Protein AF-A0AA35ZNA7-F1 (afdb_monomer)

Structure (mmCIF, N/CA/C/O backbone):
data_AF-A0AA35ZNA7-F1
#
_entry.id   AF-A0AA35ZNA7-F1
#
loop_
_atom_site.group_PDB
_atom_site.id
_atom_site.type_symbol
_atom_site.label_atom_id
_atom_site.label_alt_id
_atom_site.label_comp_id
_atom_site.label_asym_id
_atom_site.label_entity_id
_atom_site.label_seq_id
_atom_site.pdbx_PDB_ins_code
_atom_site.Cartn_x
_atom_site.Cartn_y
_atom_site.Cartn_z
_atom_site.occupancy
_atom_site.B_iso_or_equiv
_atom_site.auth_seq_id
_atom_site.auth_comp_id
_atom_site.auth_asym_id
_atom_site.auth_atom_id
_atom_site.pdbx_PDB_model_num
ATOM 1 N N . MET A 1 1 ? 88.184 38.343 -4.353 1.00 52.66 1 MET A N 1
ATOM 2 C CA . MET A 1 1 ? 88.025 37.462 -3.177 1.00 52.66 1 MET A CA 1
ATOM 3 C C . MET A 1 1 ? 86.552 37.446 -2.808 1.00 52.66 1 MET A C 1
ATOM 5 O O . MET A 1 1 ? 86.049 38.472 -2.374 1.00 52.66 1 MET A O 1
ATOM 9 N N . LEU A 1 2 ? 85.840 36.351 -3.083 1.00 56.19 2 LEU A N 1
ATOM 10 C CA . LEU A 1 2 ? 84.440 36.208 -2.670 1.00 56.19 2 LEU A CA 1
ATOM 11 C C . LEU A 1 2 ? 84.411 35.987 -1.157 1.00 56.19 2 LEU A C 1
ATOM 13 O O . LEU A 1 2 ? 85.137 35.138 -0.642 1.00 56.19 2 LEU A O 1
ATOM 17 N N . THR A 1 3 ? 83.635 36.800 -0.446 1.00 65.44 3 THR A N 1
ATOM 18 C CA . THR A 1 3 ? 83.503 36.691 1.007 1.00 65.44 3 THR A CA 1
ATOM 19 C C . THR A 1 3 ? 82.814 35.371 1.360 1.00 65.44 3 THR A C 1
ATOM 21 O O . THR A 1 3 ? 81.886 34.957 0.664 1.00 65.44 3 THR A O 1
ATOM 24 N N . PRO A 1 4 ? 83.208 34.695 2.450 1.00 67.56 4 PRO A N 1
ATOM 25 C CA . PRO A 1 4 ? 82.634 33.399 2.822 1.00 67.56 4 PRO A CA 1
ATOM 26 C C . PRO A 1 4 ? 81.105 33.451 2.997 1.00 67.56 4 PRO A C 1
ATOM 28 O O . PRO A 1 4 ? 80.423 32.460 2.757 1.00 67.56 4 PRO A O 1
ATOM 31 N N . SER A 1 5 ? 80.542 34.622 3.316 1.00 68.31 5 SER A N 1
ATOM 32 C CA . SER A 1 5 ? 79.097 34.835 3.436 1.00 68.31 5 SER A CA 1
ATOM 33 C C . SER A 1 5 ? 78.327 34.731 2.113 1.00 68.31 5 SER A C 1
ATOM 35 O O . SER A 1 5 ? 77.195 34.257 2.124 1.00 68.31 5 SER A O 1
ATOM 37 N N . THR A 1 6 ? 78.914 35.113 0.972 1.00 69.62 6 THR A N 1
ATOM 38 C CA . THR A 1 6 ? 78.235 35.038 -0.342 1.00 69.62 6 THR A CA 1
ATOM 39 C C . THR A 1 6 ? 78.225 33.628 -0.931 1.00 69.62 6 THR A C 1
ATOM 41 O O . THR A 1 6 ? 77.343 33.283 -1.713 1.00 69.62 6 THR A O 1
ATOM 44 N N . ILE A 1 7 ? 79.174 32.778 -0.540 1.00 71.94 7 ILE A N 1
ATOM 45 C CA . ILE A 1 7 ? 79.206 31.371 -0.960 1.00 71.94 7 ILE A CA 1
ATOM 46 C C . ILE A 1 7 ? 78.109 30.582 -0.235 1.00 71.94 7 ILE A C 1
ATOM 48 O O . ILE A 1 7 ? 77.396 29.798 -0.858 1.00 71.94 7 ILE A O 1
ATOM 52 N N . VAL A 1 8 ? 77.919 30.842 1.062 1.00 75.81 8 VAL A N 1
ATOM 53 C CA . VAL A 1 8 ? 76.901 30.168 1.882 1.00 75.81 8 VAL A CA 1
ATOM 54 C C . VAL A 1 8 ? 75.483 30.519 1.422 1.00 75.81 8 VAL A C 1
ATOM 56 O O . VAL A 1 8 ? 74.643 29.628 1.317 1.00 75.81 8 VAL A O 1
ATOM 59 N N . THR A 1 9 ? 75.206 31.782 1.085 1.00 74.25 9 THR A N 1
ATOM 60 C CA . THR A 1 9 ? 73.870 32.194 0.617 1.00 74.25 9 THR A CA 1
ATOM 61 C C . THR A 1 9 ? 73.522 31.614 -0.751 1.00 74.25 9 THR A C 1
ATOM 63 O O . THR A 1 9 ? 72.405 31.136 -0.941 1.00 74.25 9 THR A O 1
ATOM 66 N N . ASN A 1 10 ? 74.472 31.579 -1.689 1.00 75.31 10 ASN A N 1
ATOM 67 C CA . ASN A 1 10 ? 74.260 30.966 -3.002 1.00 75.31 10 ASN A CA 1
ATOM 68 C C . ASN A 1 10 ? 74.033 29.451 -2.901 1.00 75.31 10 ASN A C 1
ATOM 70 O O . ASN A 1 10 ? 73.161 28.911 -3.583 1.00 75.31 10 ASN A O 1
ATOM 74 N N . LEU A 1 11 ? 74.763 28.772 -2.010 1.00 77.88 11 LEU A N 1
ATOM 75 C CA . LEU A 1 11 ? 74.581 27.342 -1.767 1.00 77.88 11 LEU A CA 1
ATOM 76 C C . LEU A 1 11 ? 73.218 27.045 -1.119 1.00 77.88 11 LEU A C 1
ATOM 78 O O . LEU A 1 11 ? 72.547 26.093 -1.513 1.00 77.88 11 LEU A O 1
ATOM 82 N N . LEU A 1 12 ? 72.775 27.890 -0.183 1.00 80.44 12 LEU A N 1
ATOM 83 C CA . LEU A 1 12 ? 71.464 27.772 0.457 1.00 80.44 12 LEU A CA 1
ATOM 84 C C . LEU A 1 12 ? 70.315 28.012 -0.539 1.00 80.44 12 LEU A C 1
ATOM 86 O O . LEU A 1 12 ? 69.335 27.270 -0.531 1.00 80.44 12 LEU A O 1
ATOM 90 N N . CYS A 1 13 ? 70.454 28.991 -1.439 1.00 74.50 13 CYS A N 1
ATOM 91 C CA . CYS A 1 13 ? 69.483 29.248 -2.507 1.00 74.50 13 CYS A CA 1
ATOM 92 C C . CYS A 1 13 ? 69.361 28.068 -3.481 1.00 74.50 13 CYS A C 1
ATOM 94 O O . CYS A 1 13 ? 68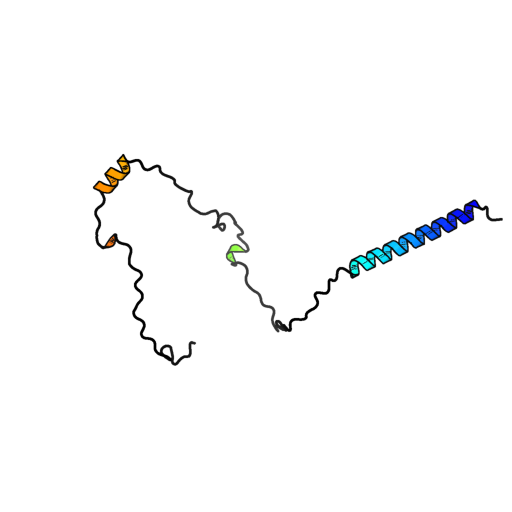.250 27.681 -3.841 1.00 74.50 13 CYS A O 1
ATOM 96 N N . LEU A 1 14 ? 70.486 27.461 -3.877 1.00 77.06 14 LEU A N 1
ATOM 97 C CA . LEU A 1 14 ? 70.486 26.273 -4.736 1.00 77.06 14 LEU A CA 1
ATOM 98 C C . LEU A 1 14 ? 69.839 25.068 -4.044 1.00 77.06 14 LEU A C 1
ATOM 100 O O . LEU A 1 14 ? 69.050 24.359 -4.668 1.00 77.06 14 LEU A O 1
ATOM 104 N N . PHE A 1 15 ? 70.101 24.872 -2.749 1.00 80.44 15 PHE A N 1
ATOM 105 C CA . PHE A 1 15 ? 69.446 23.828 -1.958 1.00 80.44 15 PHE A CA 1
ATOM 106 C C . PHE A 1 15 ? 67.935 24.043 -1.853 1.00 80.44 15 PHE A C 1
ATOM 108 O O . PHE A 1 15 ? 67.165 23.098 -2.023 1.00 80.44 15 PHE A O 1
ATOM 115 N N . PHE A 1 16 ? 67.495 25.281 -1.622 1.00 79.31 16 PHE A N 1
ATOM 116 C CA . PHE A 1 16 ? 66.074 25.603 -1.523 1.00 79.31 16 PHE A CA 1
ATOM 117 C C . PHE A 1 16 ? 65.354 25.415 -2.867 1.00 79.31 16 PHE A C 1
ATOM 119 O O . PHE A 1 16 ? 64.265 24.842 -2.911 1.00 79.31 16 PHE A O 1
ATOM 126 N N . ALA A 1 17 ? 65.985 25.810 -3.978 1.00 76.19 17 ALA A N 1
ATOM 127 C CA . ALA A 1 17 ? 65.460 25.582 -5.324 1.00 76.19 17 ALA A CA 1
ATOM 128 C C . ALA A 1 17 ? 65.370 24.081 -5.667 1.00 76.19 17 ALA A C 1
ATOM 130 O O . ALA A 1 17 ? 64.360 23.626 -6.210 1.00 76.19 17 ALA A O 1
ATOM 131 N N . ALA A 1 18 ? 66.385 23.293 -5.298 1.00 77.81 18 ALA A N 1
ATOM 132 C CA . ALA A 1 18 ? 66.386 21.844 -5.487 1.00 77.81 18 ALA A CA 1
ATOM 133 C C . ALA A 1 18 ? 65.313 21.145 -4.633 1.00 77.81 18 ALA A C 1
ATOM 135 O O . ALA A 1 18 ? 64.616 20.256 -5.125 1.00 77.81 18 ALA A O 1
ATOM 136 N N . PHE A 1 19 ? 65.121 21.586 -3.386 1.00 82.12 19 PHE A N 1
ATOM 137 C CA . PHE A 1 19 ? 64.097 21.058 -2.484 1.00 82.12 19 PHE A CA 1
ATOM 138 C C . PHE A 1 19 ? 62.675 21.335 -2.997 1.00 82.12 19 PHE A C 1
ATOM 140 O O . PHE A 1 19 ? 61.842 20.432 -3.020 1.00 82.12 19 PHE A O 1
ATOM 147 N N . GLN A 1 20 ? 62.408 22.549 -3.492 1.00 76.88 20 GLN A N 1
ATOM 148 C CA . GLN A 1 20 ? 61.111 22.906 -4.086 1.00 76.88 20 GLN A CA 1
ATOM 149 C C . GLN A 1 20 ? 60.811 22.114 -5.372 1.00 76.88 20 GLN A C 1
ATOM 151 O O . GLN A 1 20 ? 59.671 21.705 -5.601 1.00 76.88 20 GLN A O 1
ATOM 156 N N . SER A 1 21 ? 61.830 21.845 -6.196 1.00 74.88 21 SER A N 1
ATOM 157 C CA . SER A 1 21 ? 61.695 21.007 -7.397 1.00 74.88 21 SER A CA 1
ATOM 158 C C . SER A 1 21 ? 61.380 19.546 -7.046 1.00 74.88 21 SER A C 1
ATOM 160 O O . SER A 1 21 ? 60.434 18.963 -7.578 1.00 74.88 21 SER A O 1
ATOM 162 N N . MET A 1 22 ? 62.101 18.980 -6.073 1.00 76.88 22 MET A N 1
ATOM 163 C CA . MET A 1 22 ? 61.847 17.632 -5.552 1.00 76.88 22 MET A CA 1
ATOM 164 C C . MET A 1 22 ? 60.443 17.496 -4.951 1.00 76.88 22 MET A C 1
ATOM 166 O O . MET A 1 22 ? 59.755 16.513 -5.224 1.00 76.88 22 MET A O 1
ATOM 170 N N . LEU A 1 23 ? 59.979 18.497 -4.194 1.00 78.56 23 LEU A N 1
ATOM 171 C CA . LEU A 1 23 ? 58.642 18.496 -3.599 1.00 78.56 23 LEU A CA 1
ATOM 172 C C . LEU A 1 23 ? 57.536 18.529 -4.669 1.00 78.56 23 LEU A C 1
ATOM 174 O O . LEU A 1 23 ? 56.537 17.823 -4.544 1.00 78.56 23 LEU A O 1
ATOM 178 N N . ARG A 1 24 ? 57.732 19.281 -5.763 1.00 73.56 24 ARG A N 1
ATOM 179 C CA . ARG A 1 24 ? 56.812 19.288 -6.916 1.00 73.56 24 ARG A CA 1
ATOM 180 C C . ARG A 1 24 ? 56.762 17.946 -7.644 1.00 73.56 24 ARG A C 1
ATOM 182 O O . ARG A 1 24 ? 55.673 17.500 -7.996 1.00 73.56 24 ARG A O 1
ATOM 189 N N . ILE A 1 25 ? 57.907 17.297 -7.855 1.00 71.44 25 ILE A N 1
ATOM 190 C CA . ILE A 1 25 ? 57.967 15.976 -8.501 1.00 71.44 25 ILE A CA 1
ATOM 191 C C . ILE A 1 25 ? 57.292 14.918 -7.619 1.00 71.44 25 ILE A C 1
ATOM 193 O O . ILE A 1 25 ? 56.542 14.090 -8.130 1.00 71.44 25 ILE A O 1
ATOM 197 N N . LEU A 1 26 ? 57.494 14.975 -6.300 1.00 69.12 26 LEU A N 1
ATOM 198 C CA . LEU A 1 26 ? 56.862 14.060 -5.352 1.00 69.12 26 LEU A CA 1
ATOM 199 C C . LEU A 1 26 ? 55.335 14.241 -5.306 1.00 69.12 26 LEU A C 1
ATOM 201 O O . LEU A 1 26 ? 54.607 13.254 -5.332 1.00 69.12 26 LEU A O 1
ATOM 205 N N . LEU A 1 27 ? 54.839 15.484 -5.307 1.00 65.19 27 LEU A N 1
ATOM 206 C CA . LEU A 1 27 ? 53.397 15.766 -5.342 1.00 65.19 27 LEU A CA 1
ATOM 207 C C . LEU A 1 27 ? 52.741 15.311 -6.654 1.00 65.19 27 LEU A C 1
ATOM 209 O O . LEU A 1 27 ? 51.636 14.771 -6.626 1.00 65.19 27 LEU A O 1
ATOM 213 N N . LEU A 1 28 ? 53.426 15.467 -7.793 1.00 60.25 28 LEU A N 1
ATOM 214 C CA . LEU A 1 28 ? 52.950 14.932 -9.072 1.00 60.25 28 LEU A CA 1
ATOM 215 C C . LEU A 1 28 ? 52.932 13.395 -9.080 1.00 60.25 28 LEU A C 1
ATOM 217 O O . LEU A 1 28 ? 51.995 12.816 -9.622 1.00 60.25 28 LEU A O 1
ATOM 221 N N . ARG A 1 29 ? 53.906 12.742 -8.429 1.00 58.12 29 ARG A N 1
ATOM 222 C CA . ARG A 1 29 ? 53.969 11.277 -8.288 1.00 58.12 29 ARG A CA 1
ATOM 223 C C . ARG A 1 29 ? 52.819 10.728 -7.434 1.00 58.12 29 ARG A C 1
ATOM 225 O O . ARG A 1 29 ? 52.153 9.782 -7.834 1.00 58.12 29 ARG A O 1
ATOM 232 N N . ILE A 1 30 ? 52.526 11.376 -6.304 1.00 57.84 30 ILE A N 1
ATOM 233 C CA . ILE A 1 30 ? 51.425 10.977 -5.411 1.00 57.84 30 ILE A CA 1
ATOM 234 C C . ILE A 1 30 ? 50.067 11.126 -6.116 1.00 57.84 30 ILE A C 1
ATOM 236 O O . ILE A 1 30 ? 49.183 10.301 -5.909 1.00 57.84 30 ILE A O 1
ATOM 240 N N . SER A 1 31 ? 49.898 12.122 -6.996 1.00 53.94 31 SER A N 1
ATOM 241 C CA . SER A 1 31 ? 48.655 12.283 -7.764 1.00 53.94 31 SER A CA 1
ATOM 242 C C . SER A 1 31 ? 48.486 11.256 -8.893 1.00 53.94 31 SER A C 1
ATOM 244 O O . SER A 1 31 ? 47.349 10.998 -9.284 1.00 53.94 31 SER A O 1
ATOM 246 N N . SER A 1 32 ? 49.571 10.680 -9.424 1.00 54.72 32 SER A N 1
ATOM 247 C CA . SER A 1 32 ? 49.510 9.621 -10.445 1.00 54.72 32 SER A CA 1
ATOM 248 C C . SER A 1 32 ? 49.344 8.213 -9.863 1.00 54.72 32 SER A C 1
ATOM 250 O O . SER A 1 32 ? 48.882 7.322 -10.571 1.00 54.72 32 SER A O 1
ATOM 252 N N . ASP A 1 33 ? 49.668 8.019 -8.581 1.00 48.81 33 ASP A N 1
ATOM 253 C CA . ASP A 1 33 ? 49.631 6.708 -7.920 1.00 48.81 33 ASP A CA 1
ATOM 254 C C . ASP A 1 33 ? 48.279 6.412 -7.221 1.00 48.81 33 ASP A C 1
ATOM 256 O O . ASP A 1 33 ? 48.045 5.288 -6.781 1.00 48.81 33 ASP A O 1
ATOM 260 N N . ILE A 1 34 ? 47.329 7.365 -7.203 1.00 47.44 34 ILE A N 1
ATOM 261 C CA . ILE A 1 34 ? 45.904 7.127 -6.858 1.00 47.44 34 ILE A CA 1
ATOM 262 C C . ILE A 1 34 ? 45.118 6.726 -8.123 1.00 47.44 34 ILE A C 1
ATOM 264 O O . ILE A 1 34 ? 43.994 7.153 -8.372 1.00 47.44 34 ILE A O 1
ATOM 268 N N . VAL A 1 35 ? 45.718 5.887 -8.961 1.00 47.25 35 VAL A N 1
ATOM 269 C CA . VAL A 1 35 ? 44.973 5.038 -9.891 1.00 47.25 35 VAL A CA 1
ATOM 270 C C . VAL A 1 35 ? 45.101 3.633 -9.332 1.00 47.25 35 VAL A C 1
ATOM 272 O O . VAL A 1 35 ? 45.991 2.865 -9.690 1.00 47.25 35 VAL A O 1
ATOM 275 N N . CYS A 1 36 ? 44.245 3.324 -8.359 1.00 40.91 36 CYS A N 1
ATOM 276 C CA . CYS A 1 36 ? 44.161 1.986 -7.803 1.00 40.91 36 CYS A CA 1
ATOM 277 C C . CYS A 1 36 ? 43.799 1.003 -8.921 1.00 40.91 36 CYS A C 1
ATOM 279 O O . CYS A 1 36 ? 42.686 1.011 -9.447 1.00 40.91 36 CYS A O 1
ATOM 281 N N . TYR A 1 37 ? 44.750 0.130 -9.243 1.00 42.47 37 TYR A N 1
ATOM 282 C CA . TYR A 1 37 ? 44.484 -1.152 -9.872 1.00 42.47 37 TYR A CA 1
ATOM 283 C C . TYR A 1 37 ? 43.503 -1.936 -8.994 1.00 42.47 37 TYR A C 1
ATOM 285 O O . TYR A 1 37 ? 43.826 -2.302 -7.864 1.00 42.47 37 TYR A O 1
ATOM 293 N N . SER A 1 38 ? 42.319 -2.228 -9.528 1.00 38.81 38 SER A N 1
ATOM 294 C CA . SER A 1 38 ? 41.556 -3.402 -9.114 1.00 38.81 38 SER A CA 1
ATOM 295 C C . SER A 1 38 ? 41.852 -4.507 -10.122 1.00 38.81 38 SER A C 1
ATOM 297 O O 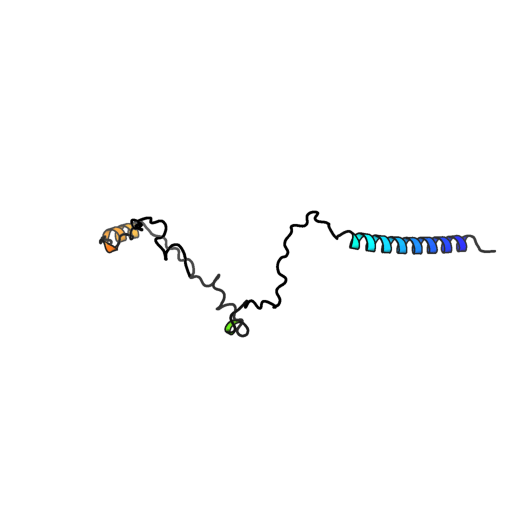. SER A 1 38 ? 41.447 -4.456 -11.283 1.00 38.81 38 SER A O 1
ATOM 299 N N . SER A 1 39 ? 42.668 -5.459 -9.688 1.00 51.97 39 SER A N 1
ATOM 300 C CA . SER A 1 39 ? 43.149 -6.601 -10.455 1.00 51.97 39 SER A CA 1
ATOM 301 C C . SER A 1 39 ? 42.039 -7.641 -10.585 1.00 51.97 39 SER A C 1
ATOM 303 O O . SER A 1 39 ? 41.863 -8.435 -9.671 1.00 51.97 39 SER A O 1
ATOM 305 N N . ASN A 1 40 ? 41.275 -7.595 -11.678 1.00 50.34 40 ASN A N 1
ATOM 306 C CA . ASN A 1 40 ? 40.560 -8.701 -12.340 1.00 50.34 40 ASN A CA 1
ATOM 307 C C . ASN A 1 40 ? 39.780 -8.070 -13.504 1.00 50.34 40 ASN A C 1
ATOM 309 O O . ASN A 1 40 ? 38.925 -7.237 -13.221 1.00 50.34 40 ASN A O 1
ATOM 313 N N . PRO A 1 41 ? 40.018 -8.401 -14.787 1.00 49.28 41 PRO A N 1
ATOM 314 C CA . PRO A 1 41 ? 39.100 -7.992 -15.838 1.00 49.28 41 PRO A CA 1
ATOM 315 C C . PRO A 1 41 ? 37.955 -9.003 -15.868 1.00 49.28 41 PRO A C 1
ATOM 317 O O . PRO A 1 41 ? 38.184 -10.144 -16.275 1.00 49.28 41 PRO A O 1
ATOM 320 N N . PRO A 1 42 ? 36.714 -8.670 -15.486 1.00 44.88 42 PRO A N 1
ATOM 321 C CA . PRO A 1 42 ? 35.629 -9.517 -15.906 1.00 44.88 42 PRO A CA 1
ATOM 322 C C . PRO A 1 42 ? 35.387 -9.138 -17.364 1.00 44.88 42 PRO A C 1
ATOM 324 O O . PRO A 1 42 ? 35.191 -7.977 -17.724 1.00 44.88 42 PRO A O 1
ATOM 327 N N . THR A 1 43 ? 35.479 -10.133 -18.231 1.00 52.16 43 THR A N 1
ATOM 328 C CA . THR A 1 43 ? 34.900 -10.096 -19.566 1.00 52.16 43 THR A CA 1
ATOM 329 C C . THR A 1 43 ? 33.448 -9.635 -19.467 1.00 52.16 43 THR A C 1
ATOM 331 O O . THR A 1 43 ? 32.547 -10.427 -19.219 1.00 52.16 43 THR A O 1
ATOM 334 N N . TYR A 1 44 ? 33.222 -8.345 -19.670 1.00 46.84 44 TYR A N 1
ATOM 335 C CA . TYR A 1 44 ? 31.944 -7.787 -20.070 1.00 46.84 44 TYR A CA 1
ATOM 336 C C . TYR A 1 44 ? 32.223 -6.769 -21.165 1.00 46.84 44 TYR A C 1
ATOM 338 O O . TYR A 1 44 ? 32.475 -5.592 -20.928 1.00 46.84 44 TYR A O 1
ATOM 346 N N . ILE A 1 45 ? 32.163 -7.228 -22.411 1.00 53.84 45 ILE A N 1
ATOM 347 C CA . ILE A 1 45 ? 31.822 -6.324 -23.504 1.00 53.84 45 ILE A CA 1
ATOM 348 C C . ILE A 1 45 ? 30.358 -5.952 -23.258 1.00 53.84 45 ILE A C 1
ATOM 350 O O . ILE A 1 45 ? 29.439 -6.606 -23.745 1.00 53.84 45 ILE A O 1
ATOM 354 N N . LEU A 1 46 ? 30.136 -4.955 -22.403 1.00 55.41 46 LEU A N 1
ATOM 355 C CA . LEU A 1 46 ? 28.834 -4.343 -22.233 1.00 55.41 46 LEU A CA 1
ATOM 356 C C . LEU A 1 46 ? 28.722 -3.261 -23.309 1.00 55.41 46 LEU A C 1
ATOM 358 O O . LEU A 1 46 ? 29.227 -2.156 -23.150 1.00 55.41 46 LEU A O 1
ATOM 362 N N . PHE A 1 47 ? 28.055 -3.632 -24.401 1.00 53.91 47 PHE A N 1
ATOM 363 C CA . PHE A 1 47 ? 27.394 -2.734 -25.347 1.00 53.91 47 PHE A CA 1
ATOM 364 C C . PHE A 1 47 ? 28.275 -1.727 -26.108 1.00 53.91 47 PHE A C 1
ATOM 366 O O . PHE A 1 47 ? 28.414 -0.567 -25.730 1.00 53.91 47 PHE A O 1
ATOM 373 N N . ILE A 1 48 ? 28.707 -2.119 -27.310 1.00 55.72 48 ILE A N 1
ATOM 374 C CA . ILE A 1 48 ? 28.777 -1.157 -28.417 1.00 55.72 48 ILE A CA 1
ATOM 375 C C . ILE A 1 48 ? 27.331 -1.000 -28.914 1.00 55.72 48 ILE A C 1
ATOM 377 O O . ILE A 1 48 ? 26.830 -1.858 -29.636 1.00 55.72 48 ILE A O 1
ATOM 381 N N . TYR A 1 49 ? 26.617 0.028 -28.446 1.00 64.50 49 TYR A N 1
ATOM 382 C CA . TYR A 1 49 ? 25.298 0.388 -28.979 1.00 64.50 49 TYR A CA 1
ATOM 383 C C . TYR A 1 49 ? 25.505 1.416 -30.096 1.00 64.50 49 TYR A C 1
ATOM 385 O O . TYR A 1 49 ? 26.125 2.452 -29.865 1.00 64.50 49 TYR A O 1
ATOM 393 N N . GLU A 1 50 ? 25.021 1.133 -31.307 1.00 73.12 50 GLU A N 1
ATOM 394 C CA . GLU A 1 50 ? 25.186 2.038 -32.460 1.00 73.12 50 GLU A CA 1
ATOM 395 C C . GLU A 1 50 ? 24.378 3.341 -32.318 1.00 73.12 50 GLU A C 1
ATOM 397 O O . GLU A 1 50 ? 24.699 4.350 -32.944 1.00 73.12 50 GLU A O 1
ATOM 402 N N . ALA A 1 51 ? 23.351 3.345 -31.464 1.00 79.50 51 ALA A N 1
ATOM 403 C CA . ALA A 1 51 ? 22.538 4.515 -31.157 1.00 79.50 51 ALA A CA 1
ATOM 404 C C . ALA A 1 51 ? 22.791 5.013 -29.726 1.00 79.50 51 ALA A C 1
ATOM 406 O O . ALA A 1 51 ? 23.394 4.339 -28.903 1.00 79.50 51 ALA A O 1
ATOM 407 N N . LYS A 1 52 ? 22.319 6.214 -29.389 1.00 83.94 52 LYS A N 1
ATOM 408 C CA . LYS A 1 52 ? 22.295 6.700 -28.003 1.00 83.94 52 LYS A CA 1
ATOM 409 C C . LYS A 1 52 ? 20.885 6.505 -27.456 1.00 83.94 52 LYS A C 1
ATOM 411 O O . LYS A 1 52 ? 19.947 7.097 -27.982 1.00 83.94 52 LYS A O 1
ATOM 416 N N . ALA A 1 53 ? 20.727 5.703 -26.405 1.00 85.50 53 ALA A N 1
ATOM 417 C CA . ALA A 1 53 ? 19.435 5.562 -25.741 1.00 85.50 53 ALA A CA 1
ATOM 418 C C . ALA A 1 53 ? 19.044 6.887 -25.060 1.00 85.50 53 ALA A C 1
ATOM 420 O O . ALA A 1 53 ? 19.816 7.440 -24.273 1.00 85.50 53 ALA A O 1
ATOM 421 N N . ILE A 1 54 ? 17.846 7.393 -25.362 1.00 88.12 54 ILE A N 1
ATOM 422 C CA . ILE A 1 54 ? 17.228 8.526 -24.664 1.00 88.12 54 ILE A CA 1
ATOM 423 C C . ILE A 1 54 ? 16.117 7.944 -23.796 1.00 88.12 54 ILE A C 1
ATOM 425 O O . ILE A 1 54 ? 15.030 7.646 -24.285 1.00 88.12 54 ILE A O 1
ATOM 429 N N . VAL A 1 55 ? 16.414 7.732 -22.516 1.00 90.88 55 VAL A N 1
ATOM 430 C CA . VAL A 1 55 ? 15.428 7.250 -21.545 1.00 90.88 55 VAL A CA 1
ATOM 431 C C . VAL A 1 55 ? 14.705 8.468 -20.966 1.00 90.88 55 VAL A C 1
ATOM 433 O O . VAL A 1 55 ? 15.372 9.331 -20.390 1.00 90.88 55 VAL A O 1
ATOM 436 N N . PRO A 1 56 ? 13.377 8.592 -21.129 1.00 92.25 56 PRO A N 1
ATOM 437 C CA . PRO A 1 56 ? 12.637 9.696 -20.537 1.00 92.25 56 PRO A CA 1
ATOM 438 C C . PRO A 1 56 ? 12.621 9.555 -19.011 1.00 92.25 56 PRO A C 1
ATOM 440 O O . PRO A 1 56 ? 12.242 8.515 -18.478 1.00 92.25 56 PRO A O 1
ATOM 443 N N . THR A 1 57 ? 13.028 10.613 -18.310 1.00 90.81 57 THR A N 1
ATOM 444 C CA . THR A 1 57 ? 13.061 10.644 -16.836 1.00 90.81 57 THR A CA 1
ATOM 445 C C . THR A 1 57 ? 11.772 11.204 -16.235 1.00 90.81 57 THR A C 1
ATOM 447 O O . THR A 1 57 ? 11.404 10.850 -15.119 1.00 90.81 57 THR A O 1
ATOM 450 N N . SER A 1 58 ? 11.085 12.094 -16.951 1.00 89.50 58 SER A N 1
ATOM 451 C CA . SER A 1 58 ? 9.884 12.783 -16.477 1.00 89.50 58 SER A CA 1
ATOM 452 C C . SER A 1 58 ? 8.859 12.962 -17.594 1.00 89.50 58 SER A C 1
ATOM 454 O O . SER A 1 58 ? 9.187 12.925 -18.782 1.00 89.50 58 SER A O 1
ATOM 456 N N . ASN A 1 59 ? 7.601 13.171 -17.203 1.00 91.50 59 ASN A N 1
ATOM 457 C CA . ASN A 1 59 ? 6.522 13.487 -18.134 1.00 91.50 59 ASN A CA 1
ATOM 458 C C . ASN A 1 59 ? 6.646 14.938 -18.613 1.00 91.50 59 ASN A C 1
ATOM 460 O O . ASN A 1 59 ? 6.936 15.824 -17.807 1.00 91.50 59 ASN A O 1
ATOM 464 N N . LEU A 1 60 ? 6.355 15.203 -19.891 1.00 92.00 60 LEU A N 1
ATOM 465 C CA . LEU A 1 60 ? 6.491 16.537 -20.503 1.00 92.00 60 LEU A CA 1
ATOM 466 C C . LEU A 1 60 ? 5.709 17.631 -19.760 1.00 92.00 60 LEU A C 1
ATOM 468 O O . LEU A 1 60 ? 6.200 18.746 -19.613 1.00 92.00 60 LEU A O 1
ATOM 472 N N . GLU A 1 61 ? 4.533 17.294 -19.232 1.00 88.31 61 GLU A N 1
ATOM 473 C CA . GLU A 1 61 ? 3.692 18.202 -18.441 1.00 88.31 61 GLU A CA 1
ATOM 474 C C . GLU A 1 61 ? 4.407 18.703 -17.173 1.00 88.31 61 GLU A C 1
ATOM 476 O O . GLU A 1 61 ? 4.276 19.861 -16.785 1.00 88.31 61 GLU A O 1
ATOM 481 N N . THR A 1 62 ? 5.236 17.850 -16.566 1.00 88.00 62 THR A N 1
ATOM 482 C CA . THR A 1 62 ? 5.962 18.130 -15.316 1.00 88.00 62 THR A CA 1
ATOM 483 C C . THR A 1 62 ? 7.341 18.756 -15.529 1.00 88.00 62 THR A C 1
ATOM 485 O O . THR A 1 62 ? 7.964 19.203 -14.569 1.00 88.00 62 THR A O 1
ATOM 488 N N . VAL A 1 63 ? 7.832 18.800 -16.775 1.00 90.56 63 VAL A N 1
ATOM 489 C CA . VAL A 1 63 ? 9.135 19.405 -17.105 1.00 90.56 63 VAL A CA 1
ATOM 490 C C . VAL A 1 63 ? 9.095 20.918 -16.901 1.00 90.56 63 VAL A C 1
ATOM 492 O O . VAL A 1 63 ? 10.046 21.488 -16.373 1.00 90.56 63 VAL A O 1
ATOM 495 N N . PHE A 1 64 ? 7.997 21.562 -17.306 1.00 89.88 64 PHE A N 1
ATOM 496 C CA . PHE A 1 64 ? 7.843 23.016 -17.220 1.00 89.88 64 PHE A CA 1
ATOM 497 C C . PHE A 1 64 ? 7.005 23.461 -16.010 1.00 89.88 64 PHE A C 1
ATOM 499 O O . PHE A 1 64 ? 7.287 24.518 -15.448 1.00 89.88 64 PHE A O 1
ATOM 506 N N . ASP A 1 65 ? 6.026 22.662 -15.560 1.00 90.44 65 ASP A N 1
ATOM 507 C CA . ASP A 1 65 ? 5.251 22.936 -14.337 1.00 90.44 65 ASP A CA 1
ATOM 508 C C . ASP A 1 65 ? 5.804 22.149 -13.136 1.00 90.44 65 ASP A C 1
ATOM 510 O O . ASP A 1 65 ? 5.269 21.122 -12.720 1.00 90.44 65 ASP A O 1
ATOM 514 N N . ILE A 1 66 ? 6.903 22.640 -12.558 1.00 87.25 66 ILE A N 1
ATOM 515 C CA . ILE A 1 66 ? 7.665 21.956 -11.494 1.00 87.25 66 ILE A CA 1
ATOM 516 C C . ILE A 1 66 ? 7.067 22.250 -10.102 1.00 87.25 66 ILE A C 1
ATOM 518 O O . ILE A 1 66 ? 7.768 22.507 -9.118 1.00 87.25 66 ILE A O 1
ATOM 522 N N . LYS A 1 67 ? 5.738 22.258 -9.977 1.00 90.75 67 LYS A N 1
ATOM 523 C CA . LYS A 1 67 ? 5.091 22.407 -8.668 1.00 90.75 67 LYS A CA 1
ATOM 524 C C . LYS A 1 67 ? 5.280 21.132 -7.858 1.00 90.75 67 LYS A C 1
ATOM 526 O O . LYS A 1 67 ? 4.622 20.119 -8.072 1.00 90.75 67 LYS A O 1
ATOM 531 N N . TYR A 1 68 ? 6.175 21.196 -6.881 1.00 87.50 68 TYR A N 1
ATOM 532 C CA . TYR A 1 68 ? 6.506 20.026 -6.076 1.00 87.50 68 TYR A CA 1
ATOM 533 C C . TYR A 1 68 ? 5.405 19.644 -5.075 1.00 87.50 68 TYR A C 1
ATOM 535 O O . TYR A 1 68 ? 5.229 18.466 -4.792 1.00 87.50 68 TYR A O 1
ATOM 543 N N . SER A 1 69 ? 4.641 20.601 -4.536 1.00 83.31 69 SER A N 1
ATOM 544 C CA . SER A 1 69 ? 3.643 20.324 -3.487 1.00 83.31 69 SER A CA 1
ATOM 545 C C . SER A 1 69 ? 2.507 19.406 -3.951 1.00 83.31 69 SER A C 1
ATOM 547 O O . SER A 1 69 ? 2.106 18.526 -3.197 1.00 83.31 69 SER A O 1
ATOM 549 N N . SER A 1 70 ? 2.029 19.571 -5.185 1.00 83.75 70 SER A N 1
ATOM 550 C CA . SER A 1 70 ? 1.024 18.700 -5.808 1.00 83.75 70 SER A CA 1
ATOM 551 C C . SER A 1 70 ? 1.600 17.341 -6.212 1.00 83.75 70 SER A C 1
ATOM 553 O O . SER A 1 70 ? 0.922 16.324 -6.093 1.00 83.75 70 SER A O 1
ATOM 555 N N . HIS A 1 71 ? 2.857 17.308 -6.659 1.00 87.00 71 HIS A N 1
ATOM 556 C CA . HIS A 1 71 ? 3.546 16.079 -7.060 1.00 87.00 71 HIS A CA 1
ATOM 557 C C . HIS A 1 71 ? 4.007 15.230 -5.860 1.00 87.00 71 HIS A C 1
ATOM 559 O O . HIS A 1 71 ? 4.199 14.019 -5.974 1.00 87.00 71 HIS A O 1
ATOM 565 N N . ASN A 1 72 ? 4.206 15.843 -4.691 1.00 90.62 72 ASN A N 1
ATOM 566 C CA . ASN A 1 72 ? 4.745 15.183 -3.508 1.00 90.62 72 ASN A CA 1
ATOM 567 C C . ASN A 1 72 ? 3.726 14.235 -2.852 1.00 90.62 72 ASN A C 1
ATOM 569 O O . ASN A 1 72 ? 3.092 14.558 -1.848 1.00 90.62 72 ASN A O 1
ATOM 573 N N . GLN A 1 73 ? 3.636 13.016 -3.379 1.00 88.44 73 GLN A N 1
ATOM 574 C CA . GLN A 1 73 ? 2.769 11.959 -2.851 1.00 88.44 73 GLN A CA 1
ATOM 575 C C . GLN A 1 73 ? 3.195 11.462 -1.462 1.00 88.44 73 GLN A C 1
ATOM 577 O O . GLN A 1 73 ? 2.360 10.988 -0.699 1.00 88.44 73 GLN A O 1
ATOM 582 N N . ARG A 1 74 ? 4.472 11.619 -1.079 1.00 90.69 74 ARG A N 1
ATOM 583 C CA . ARG A 1 74 ? 4.989 11.132 0.214 1.00 90.69 74 ARG A CA 1
ATOM 584 C C . ARG A 1 74 ? 4.290 11.791 1.401 1.00 90.69 74 ARG A C 1
ATOM 586 O O . ARG A 1 74 ? 3.958 11.134 2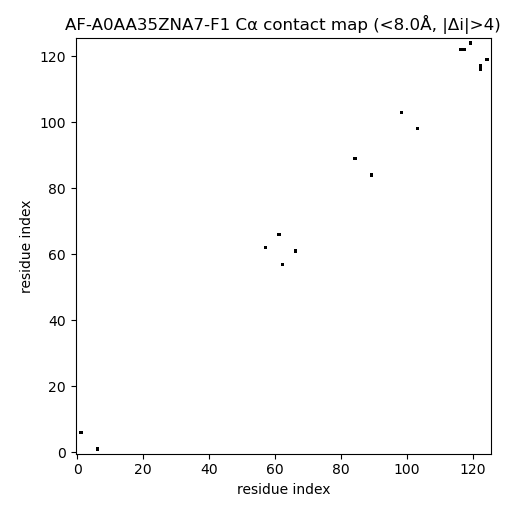.384 1.00 90.69 74 ARG A O 1
ATOM 593 N N . CYS A 1 75 ? 4.100 13.103 1.317 1.00 88.62 75 CYS A N 1
ATOM 594 C CA . CYS A 1 75 ? 3.474 13.890 2.378 1.00 88.62 75 CYS A CA 1
ATOM 595 C C . CYS A 1 75 ? 1.974 14.105 2.142 1.00 88.62 75 CYS A C 1
ATOM 597 O O . CYS A 1 75 ? 1.306 14.639 3.019 1.00 88.62 75 CYS A O 1
ATOM 599 N N . ASN A 1 76 ? 1.443 13.683 0.991 1.00 91.69 76 ASN A N 1
ATOM 600 C CA . ASN A 1 76 ? 0.025 13.781 0.655 1.00 91.69 76 ASN A CA 1
ATOM 601 C C . ASN A 1 76 ? -0.760 12.551 1.144 1.00 91.69 76 ASN A C 1
ATOM 603 O O . ASN A 1 76 ? -1.466 11.899 0.378 1.00 91.69 76 ASN A O 1
ATOM 607 N N . HIS A 1 77 ? -0.596 12.196 2.417 1.00 90.56 77 HIS A N 1
ATOM 608 C CA . HIS A 1 77 ? -1.433 11.202 3.081 1.00 90.56 77 HIS A CA 1
ATOM 609 C C . HIS A 1 77 ? -2.345 11.907 4.09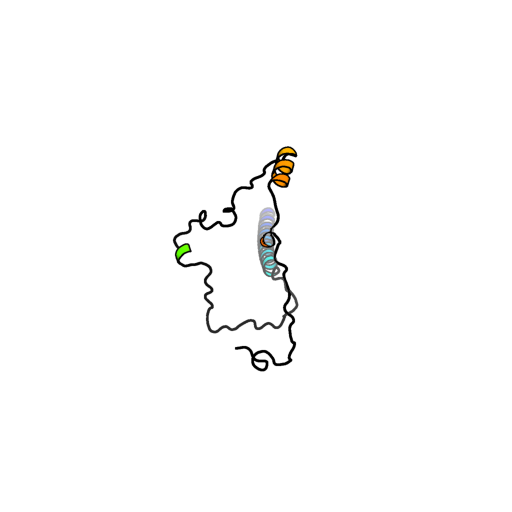1 1.00 90.56 77 HIS A C 1
ATOM 611 O O . HIS A 1 77 ? -1.962 12.938 4.654 1.00 90.56 77 HIS A O 1
ATOM 617 N N . PRO A 1 78 ? -3.563 11.394 4.329 1.00 94.00 78 PRO A N 1
ATOM 618 C CA . PRO A 1 78 ? -4.442 11.973 5.332 1.00 94.00 78 PRO A CA 1
ATOM 619 C C . PRO A 1 78 ? -3.782 11.915 6.721 1.00 94.00 78 PRO A C 1
ATOM 621 O O . PRO A 1 78 ? -3.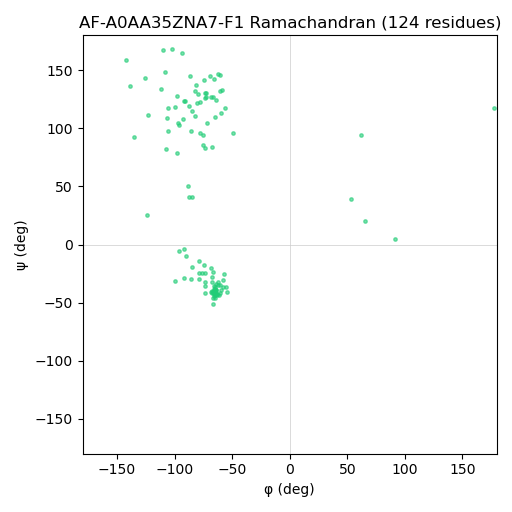064 10.957 7.022 1.00 94.00 78 PRO A O 1
ATOM 624 N N . PRO A 1 79 ? -4.027 12.913 7.588 1.00 95.06 79 PRO A N 1
ATOM 625 C CA . PRO A 1 79 ? -3.469 12.920 8.933 1.00 95.06 79 PRO A CA 1
ATOM 626 C C . PRO A 1 79 ? -3.978 11.725 9.747 1.00 95.06 79 PRO A C 1
ATOM 628 O O . PRO A 1 79 ? -5.130 11.304 9.602 1.00 95.06 79 PRO A O 1
ATOM 631 N N . ILE A 1 80 ? -3.127 11.209 10.638 1.00 95.88 80 ILE A N 1
ATOM 632 C CA . ILE A 1 80 ? -3.458 10.087 11.524 1.00 95.88 80 ILE A CA 1
ATOM 633 C C . ILE A 1 80 ? -4.589 10.511 12.470 1.00 95.88 80 ILE A C 1
ATOM 635 O O . ILE A 1 80 ? -4.470 11.502 13.192 1.00 95.88 80 ILE A O 1
ATOM 639 N N . ARG A 1 81 ? -5.688 9.751 12.481 1.00 95.44 81 ARG A N 1
ATOM 640 C CA . ARG A 1 81 ? -6.832 9.968 13.377 1.0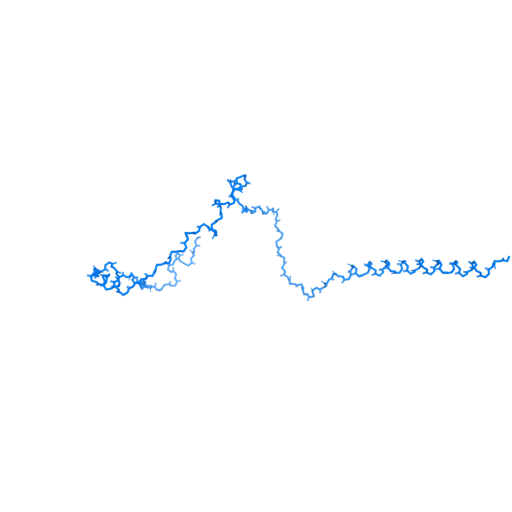0 95.44 81 ARG A CA 1
ATOM 641 C C . ARG A 1 81 ? -6.833 8.894 14.461 1.00 95.44 81 ARG A C 1
ATOM 643 O O . ARG A 1 81 ? -7.133 7.741 14.176 1.00 95.44 81 ARG A O 1
ATOM 650 N N . CYS A 1 82 ? -6.513 9.279 15.694 1.00 94.75 82 CYS A N 1
ATOM 651 C CA . CYS A 1 82 ? -6.537 8.384 16.851 1.00 94.75 82 CYS A CA 1
ATOM 652 C C . CYS A 1 82 ? -7.753 8.699 17.727 1.00 94.75 82 CYS A C 1
ATOM 654 O O . CYS A 1 82 ? -7.851 9.793 18.279 1.00 94.75 82 CYS A O 1
ATOM 656 N N . THR A 1 83 ? -8.666 7.741 17.873 1.00 95.56 83 THR A N 1
ATOM 657 C CA . THR A 1 83 ? -9.844 7.848 18.746 1.00 95.56 83 THR A CA 1
ATOM 658 C C . THR A 1 83 ? -9.723 6.884 19.918 1.00 95.56 83 THR A C 1
ATOM 660 O O . THR A 1 83 ? -9.395 5.714 19.727 1.00 95.56 83 THR A O 1
ATOM 663 N N . VAL A 1 84 ? -10.006 7.357 21.133 1.00 96.38 84 VAL A N 1
ATOM 664 C CA . VAL A 1 84 ? -10.039 6.508 22.333 1.00 96.38 84 VAL A CA 1
ATOM 665 C C . VAL A 1 84 ? -11.417 5.868 22.438 1.00 96.38 84 VAL A C 1
ATOM 667 O O . VAL A 1 84 ? -12.404 6.571 22.637 1.00 96.38 84 VAL A O 1
ATOM 670 N N . VAL A 1 85 ? -11.475 4.544 22.320 1.00 96.81 85 VAL A N 1
ATOM 671 C CA . VAL A 1 85 ? -12.715 3.771 22.453 1.00 96.81 85 VAL A CA 1
ATOM 672 C C . VAL A 1 85 ? -12.886 3.349 23.911 1.00 96.81 85 VAL A C 1
ATOM 674 O O . VAL A 1 85 ? -11.995 2.716 24.483 1.00 96.81 85 VAL A O 1
ATOM 677 N N . LYS A 1 86 ? -14.015 3.707 24.534 1.00 97.81 86 LYS A N 1
ATOM 678 C CA . LYS A 1 86 ? -14.331 3.303 25.912 1.00 97.81 86 LYS A CA 1
ATOM 679 C C . LYS A 1 86 ? -15.168 2.029 25.927 1.00 97.81 86 LYS A C 1
ATOM 681 O O . LYS A 1 86 ? -15.765 1.631 24.932 1.00 97.81 86 LYS A O 1
ATOM 686 N N . LYS A 1 87 ? -15.255 1.401 27.101 1.00 97.62 87 LYS A N 1
ATOM 687 C CA . LYS A 1 87 ? -16.077 0.200 27.309 1.00 97.62 87 LYS A CA 1
ATOM 688 C C . LYS A 1 87 ? -17.536 0.411 26.890 1.00 97.62 87 LYS A C 1
ATOM 690 O O . LYS A 1 87 ? -18.119 -0.485 26.287 1.00 97.62 87 LYS A O 1
ATOM 695 N N . ASP A 1 88 ? -18.102 1.577 27.191 1.00 97.12 88 ASP A N 1
ATOM 696 C CA . ASP A 1 88 ? -19.503 1.886 26.888 1.00 97.12 88 ASP A CA 1
ATOM 697 C C . ASP A 1 88 ? -19.771 1.901 25.374 1.00 97.12 88 ASP A C 1
ATOM 699 O O . ASP A 1 88 ? -20.779 1.355 24.924 1.00 97.12 88 ASP A O 1
ATOM 703 N N . ASP A 1 89 ? -18.826 2.427 24.588 1.00 96.56 89 ASP A N 1
ATOM 704 C CA . ASP A 1 89 ? -18.904 2.462 23.123 1.00 96.56 89 ASP A CA 1
ATOM 705 C C . ASP A 1 89 ? -18.851 1.045 22.530 1.00 96.56 89 ASP A C 1
ATOM 707 O O . ASP A 1 89 ? -19.638 0.711 21.647 1.00 96.56 89 ASP A O 1
ATOM 711 N N . ILE A 1 90 ? -17.991 0.176 23.077 1.00 96.38 90 ILE A N 1
ATOM 712 C CA . ILE A 1 90 ? -17.870 -1.228 22.645 1.00 96.38 90 ILE A CA 1
ATOM 713 C C . ILE A 1 90 ? -19.157 -1.998 22.947 1.00 96.38 90 ILE A C 1
ATOM 715 O O . ILE A 1 90 ? -19.661 -2.730 22.100 1.00 96.38 90 ILE A O 1
ATOM 719 N N . VAL A 1 91 ? -19.713 -1.849 24.154 1.00 97.00 91 VAL A N 1
ATOM 720 C CA . VAL A 1 91 ? -20.957 -2.540 24.540 1.00 97.00 91 VAL A CA 1
ATOM 721 C C . VAL A 1 91 ? -22.124 -2.097 23.658 1.00 97.00 91 VAL A C 1
ATOM 723 O O . VAL A 1 91 ? -22.994 -2.910 23.350 1.00 97.00 91 VAL A O 1
ATOM 726 N N . LYS A 1 92 ? -22.148 -0.827 23.245 1.00 97.25 92 LYS A N 1
ATOM 727 C CA . LYS A 1 92 ? -23.124 -0.313 22.286 1.00 97.25 92 LYS A CA 1
ATOM 728 C C . LYS A 1 92 ? -22.928 -0.942 20.903 1.00 97.25 92 LYS A C 1
ATOM 730 O O . LYS A 1 92 ? -23.869 -1.518 20.371 1.00 97.25 92 LYS A O 1
ATOM 735 N N . GLU A 1 93 ? -21.709 -0.918 20.375 1.00 95.38 93 GLU A N 1
ATOM 736 C CA . GLU A 1 93 ? -21.379 -1.469 19.056 1.00 95.38 93 GLU A CA 1
ATOM 737 C C . GLU A 1 93 ? -21.692 -2.973 18.953 1.00 95.38 93 GLU A C 1
ATOM 739 O O . GLU A 1 93 ? -22.235 -3.434 17.953 1.00 95.38 93 GLU A O 1
ATOM 744 N N . MET A 1 94 ? -21.431 -3.739 20.016 1.00 95.12 94 MET A N 1
ATOM 745 C CA . MET A 1 94 ? -21.750 -5.172 20.077 1.00 95.12 94 MET A CA 1
ATOM 746 C C . MET A 1 94 ? -23.255 -5.462 20.092 1.00 95.12 94 MET A C 1
ATOM 748 O O . MET A 1 94 ? -23.670 -6.528 19.652 1.00 95.12 94 MET A O 1
ATOM 752 N N . LYS A 1 95 ? -24.075 -4.542 20.614 1.00 95.81 95 LYS A N 1
ATOM 753 C CA . LYS A 1 95 ? -25.542 -4.670 20.589 1.00 95.81 95 LYS A CA 1
ATOM 754 C C . LYS A 1 95 ? -26.130 -4.296 19.231 1.00 95.81 95 LYS A C 1
ATOM 756 O O . LYS A 1 95 ? -27.193 -4.795 18.886 1.00 95.81 95 LYS A O 1
ATOM 761 N N . GLU A 1 96 ? -25.471 -3.395 18.506 1.00 95.75 96 GLU A N 1
ATOM 762 C CA . GLU A 1 96 ? -25.931 -2.882 17.211 1.00 95.75 96 GLU A CA 1
ATOM 763 C C . GLU A 1 96 ? -25.51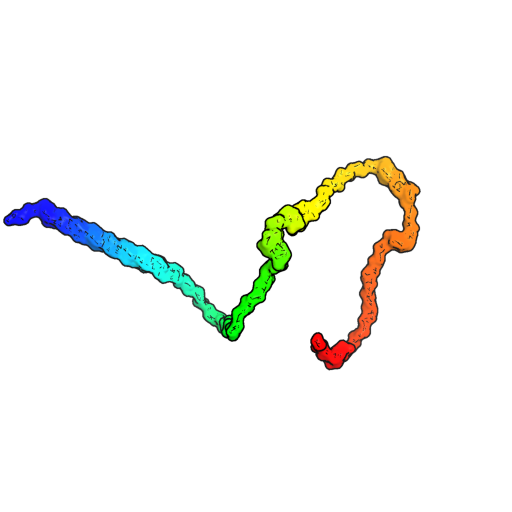6 -3.778 16.033 1.00 95.75 96 GLU A C 1
ATOM 765 O O . GLU A 1 96 ? -26.228 -3.835 15.033 1.00 95.75 96 GLU A O 1
ATOM 770 N N . LYS A 1 97 ? -24.385 -4.489 16.132 1.00 93.81 97 LYS A N 1
ATOM 771 C CA . LYS A 1 97 ? -23.870 -5.344 15.054 1.00 93.81 97 LYS A CA 1
ATOM 772 C C . LYS A 1 97 ? -24.578 -6.701 14.981 1.00 93.81 97 LYS A C 1
ATOM 774 O O . LYS A 1 97 ? -24.606 -7.453 15.951 1.00 93.81 97 LYS A O 1
ATOM 779 N N . SER A 1 98 ? -25.037 -7.058 13.784 1.00 92.62 98 SER A N 1
ATOM 780 C CA . SER A 1 98 ? -25.456 -8.408 13.387 1.00 92.62 98 SER A CA 1
ATOM 781 C C . SER A 1 98 ? -24.683 -8.822 12.137 1.00 92.62 98 SER A C 1
ATOM 783 O O . SER A 1 98 ? -24.457 -7.968 11.288 1.00 92.62 98 SER A O 1
ATOM 785 N N . PHE A 1 99 ? -24.306 -10.095 12.013 1.00 94.31 99 PHE A N 1
ATOM 786 C CA . PHE A 1 99 ? -23.523 -10.579 10.872 1.00 94.31 99 PHE A CA 1
ATOM 787 C C . PHE A 1 99 ? -24.412 -11.231 9.809 1.00 94.31 99 PHE A C 1
ATOM 789 O O . PHE A 1 99 ? -25.170 -12.150 10.125 1.00 94.31 99 PHE A O 1
ATOM 796 N N . ASP A 1 100 ? -24.270 -10.793 8.563 1.00 94.12 100 ASP A N 1
ATOM 797 C CA . ASP A 1 100 ? -24.758 -11.473 7.361 1.00 94.12 100 ASP A CA 1
ATOM 798 C C . ASP A 1 100 ? -23.598 -12.193 6.640 1.00 94.12 100 ASP A C 1
ATOM 800 O O . ASP A 1 100 ? -22.421 -11.980 6.932 1.00 94.12 100 ASP A O 1
ATOM 804 N N . VAL A 1 101 ? -23.903 -13.054 5.667 1.00 91.94 101 VAL A N 1
ATOM 805 C CA . VAL A 1 101 ? -22.907 -13.810 4.886 1.00 91.94 101 VAL A CA 1
ATOM 806 C C . VAL A 1 101 ? -21.912 -12.881 4.172 1.00 91.94 101 VAL A C 1
ATOM 808 O O . VAL A 1 101 ? -20.749 -13.244 4.003 1.00 91.9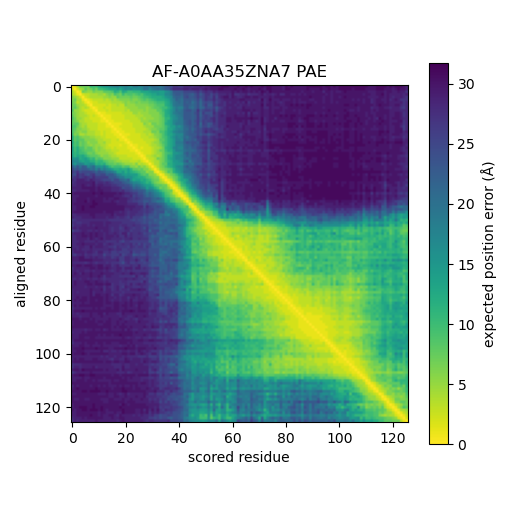4 101 VAL A O 1
ATOM 811 N N . ALA A 1 102 ? -22.338 -11.673 3.791 1.00 93.12 102 ALA A N 1
ATOM 812 C CA . ALA A 1 102 ? -21.500 -10.680 3.119 1.00 93.12 102 ALA A CA 1
ATOM 813 C C . ALA A 1 102 ? -20.484 -9.971 4.038 1.00 93.12 102 ALA A C 1
ATOM 815 O O . ALA A 1 102 ? -19.524 -9.389 3.534 1.00 93.12 102 ALA A O 1
ATOM 816 N N . ASP A 1 103 ? -20.662 -10.027 5.363 1.00 93.62 103 ASP A N 1
ATOM 817 C CA . ASP A 1 103 ? -19.761 -9.368 6.323 1.00 93.62 103 ASP A CA 1
ATOM 818 C C . ASP A 1 103 ? -18.464 -10.155 6.552 1.00 93.62 103 ASP A C 1
ATOM 820 O O . ASP A 1 103 ? -17.493 -9.643 7.119 1.00 93.62 103 ASP A O 1
ATOM 824 N N . PHE A 1 104 ? -18.429 -11.414 6.116 1.00 94.25 104 PHE A N 1
ATOM 825 C CA . PHE A 1 104 ? -17.247 -12.254 6.210 1.00 94.25 104 PHE A CA 1
ATOM 826 C C . PHE A 1 104 ? -16.282 -11.959 5.061 1.00 94.25 104 PHE A C 1
ATOM 828 O O . PHE A 1 104 ? -16.660 -11.839 3.896 1.00 94.25 104 PHE A O 1
ATOM 835 N N . THR A 1 105 ? -14.992 -11.885 5.385 1.00 93.44 105 THR A N 1
ATOM 836 C CA . THR A 1 105 ? -13.936 -11.728 4.382 1.00 93.44 105 THR A CA 1
ATOM 837 C C . THR A 1 105 ? -13.965 -12.890 3.392 1.00 93.44 105 THR A C 1
ATOM 839 O O . THR A 1 105 ? -13.983 -14.053 3.804 1.00 93.44 105 THR A O 1
ATOM 842 N N . MET A 1 106 ? -13.903 -12.587 2.094 1.00 91.94 106 MET A N 1
ATOM 843 C CA . MET A 1 106 ? -13.822 -13.614 1.058 1.00 91.94 106 MET A CA 1
ATOM 844 C C . MET A 1 106 ? -12.564 -14.468 1.228 1.00 91.94 106 MET A C 1
ATOM 846 O O . MET A 1 106 ? -11.455 -13.952 1.381 1.00 91.94 106 MET A O 1
ATOM 850 N N . VAL A 1 107 ? -12.737 -15.786 1.161 1.00 93.56 107 VAL A N 1
ATOM 851 C CA . VAL A 1 107 ? -11.624 -16.736 1.205 1.00 93.56 107 VAL A CA 1
ATOM 852 C C . VAL A 1 107 ? -10.870 -16.686 -0.124 1.00 93.56 107 VAL A C 1
ATOM 854 O O . VAL A 1 107 ? -11.475 -16.797 -1.190 1.00 93.56 107 VAL A O 1
ATOM 857 N N . TYR A 1 108 ? -9.542 -16.561 -0.068 1.00 90.56 108 TYR A N 1
ATOM 858 C CA . TYR A 1 108 ? -8.691 -16.690 -1.250 1.00 90.56 108 TYR A CA 1
ATOM 859 C C . TYR A 1 108 ? -8.570 -18.169 -1.639 1.00 90.56 108 TYR A C 1
ATOM 861 O O . TYR A 1 108 ? -7.664 -18.875 -1.198 1.00 90.56 108 TYR A O 1
ATOM 869 N N . LEU A 1 109 ? -9.537 -18.659 -2.415 1.00 90.94 109 LEU A N 1
ATOM 870 C CA . LEU A 1 109 ? -9.545 -20.031 -2.912 1.00 90.94 109 LEU A CA 1
ATOM 871 C C . LEU A 1 109 ? -8.627 -20.144 -4.128 1.00 90.94 109 LEU A C 1
ATOM 873 O O . LEU A 1 109 ? -8.833 -19.479 -5.143 1.00 90.94 109 LEU A O 1
ATOM 877 N N . THR A 1 110 ? -7.628 -21.016 -4.042 1.00 88.06 110 THR A N 1
ATOM 878 C CA . THR A 1 110 ? -6.865 -21.436 -5.215 1.00 88.06 110 THR A CA 1
ATOM 879 C C . THR A 1 110 ? -7.722 -22.380 -6.053 1.00 88.06 110 THR A C 1
ATOM 881 O O . THR A 1 110 ? -8.336 -23.318 -5.541 1.00 88.06 110 THR A O 1
ATOM 884 N N . THR A 1 111 ? -7.805 -22.122 -7.356 1.00 84.62 111 THR A N 1
ATOM 885 C CA . THR A 1 111 ? -8.494 -23.026 -8.278 1.00 84.62 111 THR A CA 1
ATOM 886 C C . THR A 1 111 ? -7.695 -24.319 -8.419 1.00 84.62 111 THR A C 1
ATOM 888 O O . THR A 1 111 ? -6.464 -24.312 -8.392 1.00 84.62 111 THR A O 1
ATOM 891 N N . ALA A 1 112 ? -8.388 -25.450 -8.570 1.00 80.94 112 ALA A N 1
ATOM 892 C CA . ALA A 1 112 ? -7.726 -26.703 -8.909 1.00 80.94 112 ALA A CA 1
ATOM 893 C C . ALA A 1 112 ? -7.117 -26.567 -10.313 1.00 80.94 112 ALA A C 1
ATOM 895 O O . ALA A 1 112 ? -7.842 -26.471 -11.306 1.00 80.94 112 ALA A O 1
ATOM 896 N N . ALA A 1 113 ? -5.790 -26.514 -10.390 1.00 79.75 113 ALA A N 1
ATOM 897 C CA . ALA A 1 113 ? -5.074 -26.486 -11.654 1.00 79.75 113 ALA A CA 1
ATOM 898 C C . ALA A 1 113 ? -4.930 -27.915 -12.188 1.00 79.75 113 ALA A C 1
ATOM 900 O O . ALA A 1 113 ? -4.537 -28.827 -11.461 1.00 79.75 113 ALA A O 1
ATOM 901 N N . LYS A 1 114 ? -5.244 -28.113 -13.469 1.00 75.38 114 LYS A N 1
ATOM 902 C CA . LYS A 1 114 ? -4.860 -29.323 -14.194 1.00 75.38 114 LYS A CA 1
ATOM 903 C C . LYS A 1 114 ? -3.536 -29.033 -14.884 1.00 75.38 114 LYS A C 1
ATOM 905 O O . LYS A 1 114 ? -3.497 -28.252 -15.829 1.00 75.38 114 LYS A O 1
ATOM 910 N N . GLU A 1 115 ? -2.470 -29.632 -14.380 1.00 76.31 115 GLU A N 1
ATOM 911 C CA . GLU A 1 115 ? -1.139 -29.493 -14.962 1.00 76.31 115 GLU A CA 1
ATOM 912 C C . GLU A 1 115 ? -1.064 -30.298 -16.268 1.00 76.31 115 GLU A C 1
ATOM 914 O O . GLU A 1 115 ? -1.405 -31.481 -16.304 1.00 76.31 115 GLU A O 1
ATOM 919 N N . ASP A 1 116 ? -0.658 -29.639 -17.352 1.00 79.31 116 ASP A N 1
ATOM 920 C CA . ASP A 1 116 ? -0.386 -30.256 -18.650 1.00 79.31 116 ASP A CA 1
ATOM 921 C C . ASP A 1 116 ? 0.884 -29.626 -19.244 1.00 79.31 116 ASP A C 1
ATOM 923 O O . ASP A 1 116 ? 1.094 -28.414 -19.169 1.00 79.31 116 ASP A O 1
ATOM 927 N N . TYR A 1 117 ? 1.750 -30.475 -19.796 1.00 74.31 117 TYR A N 1
ATOM 928 C CA . TYR A 1 117 ? 3.130 -30.166 -20.168 1.00 74.31 117 TYR A CA 1
ATOM 929 C C . TYR A 1 117 ? 3.232 -29.076 -21.251 1.00 74.31 117 TYR A C 1
ATOM 931 O O . TYR A 1 117 ? 4.152 -28.267 -21.208 1.00 74.31 117 TYR A O 1
ATOM 939 N N . ASN A 1 118 ? 2.258 -29.002 -22.169 1.00 76.94 118 ASN A N 1
ATOM 940 C CA . ASN A 1 118 ? 2.226 -28.039 -23.283 1.00 76.94 118 ASN A CA 1
ATOM 941 C C . ASN A 1 118 ? 0.940 -27.178 -23.310 1.00 76.94 118 ASN A C 1
ATOM 943 O O . ASN A 1 118 ? 0.542 -26.687 -24.370 1.00 76.94 118 ASN A O 1
ATOM 947 N N . ALA A 1 119 ? 0.286 -26.989 -22.157 1.00 73.69 119 ALA A N 1
ATOM 948 C CA . ALA A 1 119 ? -1.059 -26.404 -22.049 1.00 73.69 119 ALA A CA 1
ATOM 949 C C . ALA A 1 119 ? -1.201 -24.986 -22.643 1.00 73.69 119 ALA A C 1
ATOM 951 O O . ALA A 1 119 ? -2.233 -24.649 -23.225 1.00 73.69 119 ALA A O 1
ATOM 952 N N . CYS A 1 120 ? -0.170 -24.145 -22.513 1.00 71.94 120 CYS A N 1
ATOM 953 C CA . CYS A 1 120 ? -0.171 -22.779 -23.036 1.00 71.94 120 CYS A CA 1
ATOM 954 C C . CYS A 1 120 ? 0.511 -22.732 -24.406 1.00 71.94 120 CYS A C 1
ATOM 956 O O . CYS A 1 120 ? 1.737 -22.759 -24.491 1.00 71.94 120 CYS A O 1
ATOM 958 N N . VAL A 1 121 ? -0.289 -22.647 -25.477 1.00 74.94 121 VAL A N 1
ATOM 959 C CA . VAL A 1 121 ? 0.173 -22.361 -26.855 1.00 74.94 121 VAL A CA 1
ATOM 960 C C . VAL A 1 121 ? 1.292 -23.324 -27.313 1.00 74.94 121 VAL A C 1
ATOM 962 O O . VAL A 1 121 ? 2.276 -22.931 -27.934 1.00 74.94 121 VAL A O 1
ATOM 965 N N . GLY A 1 122 ? 1.188 -24.612 -26.959 1.00 75.06 122 GLY A N 1
ATOM 966 C CA . GLY A 1 122 ? 2.179 -25.624 -27.348 1.00 75.06 122 GLY A CA 1
ATOM 967 C C . GLY A 1 122 ? 3.574 -25.415 -26.746 1.00 75.06 122 GLY A C 1
ATOM 968 O O . GLY A 1 122 ? 4.544 -25.920 -27.304 1.00 75.06 122 GLY A O 1
ATOM 969 N N . GLY A 1 123 ? 3.680 -24.651 -25.652 1.00 74.44 123 GLY A N 1
ATOM 970 C CA . GLY A 1 123 ? 4.946 -24.291 -25.008 1.00 74.44 123 GLY A CA 1
ATOM 971 C C . GLY A 1 123 ? 5.574 -22.980 -25.502 1.00 74.44 123 GLY A C 1
ATOM 972 O O . GLY A 1 123 ? 6.672 -22.645 -25.063 1.00 74.44 123 GLY A O 1
ATOM 973 N N . TYR A 1 124 ? 4.903 -22.219 -26.379 1.00 74.25 124 TYR A N 1
ATOM 974 C CA . TYR A 1 124 ? 5.433 -20.971 -26.943 1.00 74.25 124 TYR A CA 1
ATOM 975 C C . TYR A 1 124 ? 4.515 -19.775 -26.675 1.00 74.25 124 TYR A C 1
ATOM 977 O O . TYR A 1 124 ? 3.443 -19.656 -27.259 1.00 74.25 124 TYR A O 1
ATOM 985 N N . CYS A 1 125 ? 4.959 -18.836 -25.841 1.00 79.75 125 CYS A N 1
ATOM 986 C CA . CYS A 1 125 ? 4.275 -17.554 -25.658 1.00 79.75 125 CYS A CA 1
ATOM 987 C C . CYS A 1 125 ? 4.745 -16.534 -26.710 1.00 79.75 125 CYS A C 1
ATOM 989 O O . CYS A 1 125 ? 5.912 -16.546 -27.104 1.00 79.75 125 CYS A O 1
ATOM 991 N N . LYS A 1 12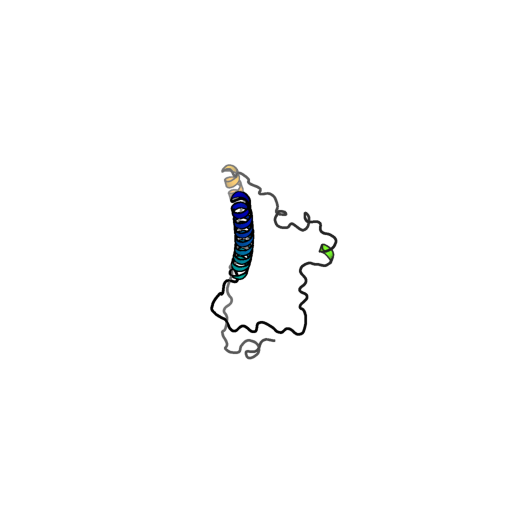6 ? 3.832 -15.668 -27.163 1.00 69.75 126 LYS A N 1
ATOM 992 C CA . LYS A 1 126 ? 4.136 -14.536 -28.050 1.00 69.75 126 LYS A CA 1
ATOM 993 C C . LYS A 1 126 ? 4.649 -13.337 -27.259 1.00 69.75 126 LYS A C 1
ATOM 995 O O . LYS A 1 126 ? 4.167 -13.161 -26.119 1.00 69.75 126 LYS A O 1
#

Foldseek 3Di:
DDDPVVVVVVVVVVVVVVVVVVVVVVVVVVVVVVPDDPPDDDPDPPDPDVDDDDDDPDDPVCVPVVPVVVVPPVPPDDDDDDDDDDPVNVVVVVVVDDDDPVVDDDDPDDDDDDDDPLPPPRVDDD

Radius of gyration: 40.03 Å; Cα contacts (8 Å, |Δi|>4): 8; chains: 1; bounding box: 114×68×60 Å

Mean predicted aligned error: 18.38 Å

Organism: Lactuca saligna (NCBI:txid75948)

pLDDT: mean 78.62, std 15.74, range [38.81, 97.81]

Nearest PDB structures (foldseek):
  8e73-assembly1_A7  TM=7.707E-01  e=3.460E-06  Vigna radiata

Secondary structure (DSSP, 8-state):
---HHHHHHHHHHHHHHHHHHHHHHHHHHHHHS----------------SS------S-HHHHH---HHHH-TTT-SPPP------HHHHHHHHHH----GGGSPPP-PPP-----TTTTGGG---

Solvent-accessible surface area (backbone atoms only — not comparable to full-atom values): 8824 Å² total; per-residue (Å²): 133,85,56,75,69,62,56,53,54,53,52,50,51,52,50,52,54,50,48,55,51,51,52,53,55,51,54,54,50,60,67,64,64,75,63,77,82,76,92,71,85,78,94,65,93,77,70,91,62,96,68,82,90,82,79,83,88,72,56,77,74,50,72,78,55,71,60,55,78,85,68,40,62,87,77,68,58,84,78,89,82,88,80,90,83,51,71,69,58,52,58,48,50,64,72,70,62,78,87,57,84,82,76,54,82,82,79,88,73,79,77,90,77,82,88,57,96,44,72,62,68,75,68,52,84,132

Sequence (126 aa):
MLTPSTIVTNLLCLFFAAFQSMLRILLLRISSDIVCYSSNPPTYILFIYEAKAIVPTSNLETVFDIKYSSHNQRCNHPPIRCTVVKKDDIVKEMKEKSFDVADFTMVYLTTAAKEDYNACVGGYCK